Protein AF-A0A848NI52-F1 (afdb_monomer_lite)

Sequence (76 aa):
MKKTLFVTALFAALSGVAHAETSVTLYGLIDTGIGFQRIKGNDGYKESKVGMSNGLSSGSRWGLRGAEDLGDGLSA

Radius of gyration: 29.13 Å; chains: 1; bounding box: 49×23×84 Å

InterPro domains:
  IPR023614 Porin d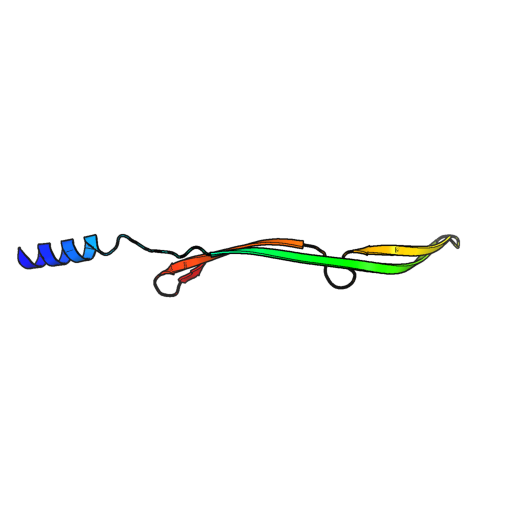omain superfamily [G3DSA:2.40.160.10] (11-76)
  IPR033900 Porin domain, Gram-negative type [PF13609] (8-75)

Foldseek 3Di:
DVVVVVVVVVVVVVVPDPPFVKDKDKDWDWFKDWDKDWDADPPGDIDIDIDMDTQPPHHTDIDIDIWTDPDPPDID

pLDDT: mean 84.89, std 11.92, range [56.09, 97.19]

Secondary structure (DSSP, 8-state):
-HHHHHHHHHHHHHTT------EEEEEEE--EEEEEEEEE-GGG-EEEEEEEEE-SSS--EEEEEEE-EEETTEE-

Structure (mmCIF, N/CA/C/O backbone):
data_AF-A0A848NI52-F1
#
_entry.id   AF-A0A848NI52-F1
#
loop_
_atom_site.group_PDB
_atom_site.id
_atom_site.type_symbol
_atom_site.label_atom_id
_atom_site.label_alt_id
_atom_site.label_comp_id
_atom_site.label_asym_id
_atom_site.label_entity_id
_atom_site.label_seq_id
_atom_site.pdbx_PDB_ins_code
_atom_site.Cartn_x
_atom_site.Cartn_y
_atom_site.Cartn_z
_atom_site.occupancy
_atom_site.B_iso_or_equiv
_atom_site.auth_seq_id
_atom_site.auth_comp_id
_atom_site.auth_asym_id
_atom_site.auth_atom_id
_atom_site.pdbx_PDB_model_num
ATOM 1 N N . MET A 1 1 ? -32.516 3.510 48.132 1.00 56.38 1 MET A N 1
ATOM 2 C CA . MET A 1 1 ? -31.277 4.309 47.990 1.00 56.38 1 MET A CA 1
ATOM 3 C C . MET A 1 1 ? -30.019 3.443 48.047 1.00 56.38 1 MET A C 1
ATOM 5 O O . MET A 1 1 ? -29.308 3.399 47.058 1.00 56.38 1 MET A O 1
ATOM 9 N N . LYS A 1 2 ? -29.769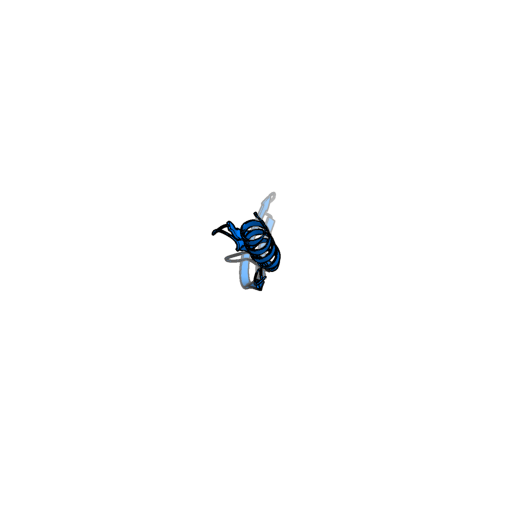 2.678 49.124 1.00 60.53 2 LYS A N 1
ATOM 10 C CA . LYS A 1 2 ? -28.563 1.821 49.239 1.00 60.53 2 LYS A CA 1
ATOM 11 C C . LYS A 1 2 ? -28.451 0.755 48.133 1.00 60.53 2 LYS A C 1
ATOM 13 O O . LYS A 1 2 ? -27.389 0.564 47.565 1.00 60.53 2 LYS A O 1
ATOM 18 N N . LYS A 1 3 ? -29.573 0.109 47.785 1.00 67.06 3 LYS A N 1
ATOM 19 C CA . LYS A 1 3 ? -29.644 -0.911 46.720 1.00 67.06 3 LYS A CA 1
ATOM 20 C C . LYS A 1 3 ? -29.337 -0.345 45.328 1.00 67.06 3 LYS A C 1
ATOM 22 O O . LYS A 1 3 ? -28.703 -1.013 44.529 1.00 67.06 3 LYS A O 1
ATOM 27 N N . THR A 1 4 ? -29.750 0.894 45.069 1.00 76.31 4 THR A N 1
ATOM 28 C CA . THR A 1 4 ? -29.513 1.587 43.797 1.00 76.31 4 THR A CA 1
ATOM 29 C C . THR A 1 4 ? -28.025 1.890 43.607 1.00 76.31 4 THR A C 1
ATOM 31 O O . THR A 1 4 ? -27.492 1.637 42.538 1.00 76.31 4 THR A O 1
ATOM 34 N N . LEU A 1 5 ? -27.338 2.319 44.674 1.00 77.38 5 LEU A N 1
ATOM 35 C CA . LEU A 1 5 ? -25.888 2.559 44.676 1.00 77.38 5 LEU A CA 1
ATOM 36 C C . LEU A 1 5 ? -25.070 1.303 44.346 1.00 77.38 5 LEU A C 1
ATOM 38 O O . LEU A 1 5 ? -24.123 1.382 43.571 1.00 77.38 5 LEU A O 1
ATOM 42 N N . PHE A 1 6 ? -25.452 0.143 44.890 1.00 80.00 6 PHE A N 1
ATOM 43 C CA . PHE A 1 6 ? -24.769 -1.119 44.588 1.00 80.00 6 PHE A CA 1
ATOM 44 C C . PHE A 1 6 ? -24.934 -1.548 43.127 1.00 80.00 6 PHE A C 1
ATOM 46 O O . PHE A 1 6 ? -23.977 -2.020 42.523 1.00 80.00 6 PHE A O 1
ATOM 53 N N . VAL A 1 7 ? -26.121 -1.352 42.547 1.00 81.75 7 VAL A N 1
ATOM 54 C CA . VAL A 1 7 ? -26.377 -1.676 41.136 1.00 81.75 7 VAL A CA 1
ATOM 55 C C . VAL A 1 7 ? -25.548 -0.777 40.218 1.00 81.75 7 VAL A C 1
ATOM 57 O O . VAL A 1 7 ? -24.901 -1.274 39.303 1.00 81.75 7 VAL A O 1
ATOM 60 N N . THR A 1 8 ? -25.489 0.528 40.493 1.00 79.31 8 THR A N 1
ATOM 61 C CA . THR A 1 8 ? -24.674 1.463 39.701 1.00 79.31 8 THR A CA 1
ATOM 62 C C . THR A 1 8 ? -23.177 1.156 39.803 1.00 79.31 8 THR A C 1
ATOM 64 O O . THR A 1 8 ? -22.483 1.183 38.791 1.00 79.31 8 THR A O 1
ATOM 67 N N . ALA A 1 9 ? -22.681 0.805 40.994 1.00 79.75 9 ALA A N 1
ATOM 68 C CA . ALA A 1 9 ? -21.285 0.409 41.187 1.00 79.75 9 ALA A CA 1
ATOM 69 C C . ALA A 1 9 ? -20.933 -0.889 40.439 1.00 79.75 9 ALA A C 1
ATOM 71 O O . ALA A 1 9 ? -19.846 -0.996 39.878 1.00 79.75 9 ALA A O 1
ATOM 72 N N . LEU A 1 10 ? -21.859 -1.852 40.386 1.00 78.94 10 LEU A N 1
ATOM 73 C CA . LEU A 1 10 ? -21.667 -3.100 39.648 1.00 78.94 10 LEU A CA 1
ATOM 74 C C . LEU A 1 10 ? -21.605 -2.863 38.131 1.00 78.94 10 LEU A C 1
ATOM 76 O O . LEU A 1 10 ? -20.728 -3.409 37.471 1.00 78.94 10 LEU A O 1
ATOM 80 N N . PHE A 1 11 ? -22.478 -2.013 37.584 1.00 75.06 11 PHE A N 1
ATOM 81 C CA . PHE A 1 11 ? -22.435 -1.661 36.159 1.00 75.06 11 PHE A CA 1
ATOM 82 C C . PHE A 1 11 ? -21.173 -0.872 35.779 1.00 75.06 11 PHE A C 1
ATOM 84 O O . PHE A 1 11 ? -20.600 -1.128 34.725 1.00 75.06 11 PHE A O 1
ATOM 91 N N . ALA A 1 12 ? -20.693 0.023 36.648 1.00 75.44 12 ALA A N 1
ATOM 92 C CA . ALA A 1 12 ? -19.441 0.753 36.430 1.00 75.44 12 ALA A CA 1
ATOM 93 C C . ALA A 1 12 ? -18.189 -0.143 36.519 1.00 75.44 12 ALA A C 1
ATOM 95 O O . ALA A 1 12 ? -17.176 0.142 35.889 1.00 75.44 12 ALA A O 1
ATOM 96 N N . ALA A 1 13 ? -18.240 -1.239 37.282 1.00 70.50 13 ALA A N 1
ATOM 97 C CA . ALA A 1 13 ? -17.143 -2.205 37.351 1.00 70.50 13 ALA A CA 1
ATOM 98 C C . ALA A 1 13 ? -17.052 -3.098 36.097 1.00 70.50 13 ALA A C 1
ATOM 100 O O . ALA A 1 13 ? -15.990 -3.642 35.808 1.00 70.50 13 ALA A O 1
ATOM 101 N N . LEU A 1 14 ? -18.152 -3.243 35.349 1.00 67.50 14 LEU A N 1
ATOM 102 C CA . LEU A 1 14 ? -18.232 -4.063 34.134 1.00 67.50 14 LEU A CA 1
ATOM 103 C C . LEU A 1 14 ? -17.896 -3.285 32.851 1.00 67.50 14 LEU A C 1
ATOM 105 O O . LEU A 1 14 ? -17.660 -3.898 31.816 1.00 67.50 14 LEU A O 1
ATOM 109 N N . SER A 1 15 ? -17.830 -1.951 32.899 1.00 64.56 15 SER A N 1
ATOM 110 C CA . SER A 1 15 ? -17.585 -1.095 31.726 1.00 64.56 15 SER A CA 1
ATOM 111 C C . SER A 1 15 ? -16.107 -0.963 31.320 1.00 64.56 15 SER A C 1
ATOM 113 O O . SER A 1 15 ? -15.771 -0.087 30.531 1.00 64.56 15 SER A O 1
ATOM 115 N N . GLY A 1 16 ? -15.203 -1.761 31.899 1.00 60.88 16 GLY A N 1
ATOM 116 C CA . GLY A 1 16 ? -13.761 -1.477 31.896 1.00 60.88 16 GLY A CA 1
ATOM 117 C C . GLY A 1 16 ? -12.874 -2.317 30.977 1.00 60.88 16 GLY A C 1
ATOM 118 O O . GLY A 1 16 ? -11.662 -2.133 31.020 1.00 60.88 16 GLY A O 1
ATOM 119 N N . VAL A 1 17 ? -13.410 -3.243 30.179 1.00 56.97 17 VAL A N 1
ATOM 120 C CA . VAL A 1 17 ? -12.566 -4.120 29.346 1.00 56.97 17 VAL A CA 1
ATOM 121 C C . VAL A 1 17 ? -13.144 -4.234 27.941 1.00 56.97 17 VAL A C 1
ATOM 123 O O . VAL A 1 17 ? -13.765 -5.227 27.572 1.00 56.97 17 VAL A O 1
ATOM 126 N N . ALA A 1 18 ? -12.956 -3.181 27.143 1.00 59.38 18 ALA A N 1
ATOM 127 C CA . ALA A 1 18 ? -13.034 -3.312 25.696 1.00 59.38 18 ALA A CA 1
ATOM 128 C C . ALA A 1 18 ? -11.868 -4.212 25.262 1.00 59.38 18 ALA A C 1
ATOM 130 O O . ALA A 1 18 ? -10.730 -3.767 25.120 1.00 59.38 18 ALA A O 1
ATOM 131 N N . HIS A 1 19 ? -12.133 -5.511 25.138 1.00 56.09 19 HIS A N 1
ATOM 132 C CA . HIS A 1 19 ? -11.229 -6.450 24.488 1.00 56.09 19 HIS A CA 1
ATOM 133 C C . HIS A 1 19 ? -11.323 -6.223 22.978 1.00 56.09 19 HIS A C 1
ATOM 135 O O . HIS A 1 19 ? -11.923 -7.022 22.267 1.00 56.09 19 HIS A O 1
ATOM 141 N N . ALA A 1 20 ? -10.776 -5.111 22.490 1.00 58.03 20 ALA A N 1
ATOM 142 C CA . ALA A 1 20 ? -10.555 -4.951 21.065 1.00 58.03 20 ALA A CA 1
ATOM 143 C C . ALA A 1 20 ? -9.528 -6.016 20.656 1.00 58.03 20 ALA A C 1
ATOM 145 O O . ALA A 1 20 ? -8.347 -5.916 20.995 1.00 58.03 20 ALA A O 1
ATOM 146 N N . GLU A 1 21 ? -9.969 -7.092 20.005 1.00 62.16 21 GLU A N 1
ATOM 147 C CA . GLU A 1 21 ? -9.059 -8.072 19.413 1.00 62.16 21 GLU A CA 1
ATOM 148 C C . GLU A 1 21 ? -8.372 -7.400 18.218 1.00 62.16 21 GLU A C 1
ATOM 150 O O . GLU A 1 21 ? -8.846 -7.446 17.084 1.00 62.16 21 GLU A O 1
ATOM 155 N N . THR A 1 22 ? -7.276 -6.688 18.485 1.00 66.38 22 THR A N 1
ATOM 156 C CA . THR A 1 22 ? -6.511 -5.997 17.449 1.00 66.38 22 THR A CA 1
ATOM 157 C C . THR A 1 22 ? -5.866 -7.036 16.539 1.00 66.38 22 THR A C 1
ATOM 159 O O . THR A 1 22 ? -4.903 -7.706 16.922 1.00 66.38 22 THR A O 1
ATOM 162 N N . SER A 1 23 ? -6.366 -7.165 15.310 1.00 79.38 23 SER A N 1
ATOM 163 C CA . SER A 1 23 ? -5.733 -8.013 14.300 1.00 79.38 23 SER A CA 1
ATOM 164 C C . SER A 1 23 ? -4.837 -7.155 13.411 1.00 79.38 23 SER A C 1
ATOM 166 O O . SER A 1 23 ? -5.282 -6.192 12.789 1.00 79.38 23 SER A O 1
ATOM 168 N N . VAL A 1 24 ? -3.545 -7.483 13.360 1.00 91.50 24 VAL A N 1
ATOM 169 C CA . VAL A 1 24 ? -2.597 -6.869 12.424 1.00 91.50 24 VAL A CA 1
ATOM 170 C C . VAL A 1 24 ? -2.170 -7.925 11.422 1.00 91.50 24 VAL A C 1
ATOM 172 O O . VAL A 1 24 ? -1.563 -8.934 11.771 1.00 91.50 24 VAL A O 1
ATOM 175 N N . THR A 1 25 ? -2.476 -7.679 10.155 1.00 93.38 25 THR A N 1
ATOM 176 C CA . THR A 1 25 ? -2.092 -8.542 9.042 1.00 93.38 25 THR A CA 1
ATOM 177 C C . THR A 1 25 ? -0.900 -7.942 8.310 1.00 93.38 25 THR A C 1
ATOM 179 O O . THR A 1 25 ? -0.992 -6.841 7.764 1.00 93.38 25 THR A O 1
ATOM 182 N N . LEU A 1 26 ? 0.206 -8.682 8.241 1.00 95.44 26 LEU A N 1
ATOM 183 C CA . LEU A 1 26 ? 1.269 -8.418 7.275 1.00 95.44 26 LEU A CA 1
ATOM 184 C C . LEU A 1 26 ? 0.829 -8.929 5.903 1.00 95.44 26 LEU A C 1
ATOM 186 O O . LEU A 1 26 ? 0.487 -10.101 5.755 1.00 95.44 26 LEU A O 1
ATOM 190 N N . TYR A 1 27 ? 0.848 -8.056 4.900 1.00 95.06 27 TYR A N 1
ATOM 191 C CA . TYR A 1 27 ? 0.457 -8.395 3.536 1.00 95.06 27 TYR A CA 1
ATOM 192 C C . TYR A 1 27 ? 1.462 -7.863 2.517 1.00 95.06 27 TYR A C 1
ATOM 194 O O . TYR A 1 27 ? 2.224 -6.932 2.778 1.00 95.06 27 TYR A O 1
ATOM 202 N N . GLY A 1 28 ? 1.441 -8.440 1.319 1.00 95.81 28 GLY A N 1
ATOM 203 C CA . GLY A 1 28 ? 2.242 -7.956 0.208 1.00 95.81 28 GLY A CA 1
ATOM 204 C C . GLY A 1 28 ? 1.957 -8.677 -1.100 1.00 95.81 28 GLY A C 1
ATOM 205 O O . GLY A 1 28 ? 1.262 -9.690 -1.138 1.00 95.81 28 GLY A O 1
ATOM 206 N N . LEU A 1 29 ? 2.497 -8.111 -2.173 1.00 95.75 29 LEU A N 1
ATOM 207 C CA . LEU A 1 29 ? 2.471 -8.639 -3.528 1.00 95.75 29 LEU A CA 1
ATOM 208 C C . LEU A 1 29 ? 3.845 -8.414 -4.156 1.00 95.75 29 LEU A C 1
ATOM 210 O O . LEU A 1 29 ? 4.390 -7.310 -4.094 1.00 95.75 29 LEU A O 1
ATOM 214 N N . ILE A 1 30 ? 4.378 -9.458 -4.779 1.00 94.81 30 ILE A N 1
ATOM 215 C CA . ILE A 1 30 ? 5.587 -9.391 -5.592 1.00 94.81 30 ILE A CA 1
ATOM 216 C C . ILE A 1 30 ? 5.158 -9.590 -7.042 1.00 94.81 30 ILE A C 1
ATOM 218 O O . ILE A 1 30 ? 4.628 -10.640 -7.393 1.00 94.81 30 ILE A O 1
ATOM 222 N N . ASP A 1 31 ? 5.391 -8.576 -7.868 1.00 95.38 31 ASP A N 1
ATOM 223 C CA . ASP A 1 31 ? 5.204 -8.628 -9.315 1.00 95.38 31 ASP A CA 1
ATOM 224 C C . ASP A 1 31 ? 6.569 -8.479 -9.979 1.00 95.38 31 ASP A C 1
ATOM 226 O O . ASP A 1 31 ? 7.217 -7.427 -9.912 1.00 95.38 31 ASP A O 1
ATOM 230 N N . THR A 1 32 ? 7.004 -9.569 -10.597 1.00 94.38 32 THR A N 1
ATOM 231 C CA . THR A 1 32 ? 8.223 -9.636 -11.385 1.00 94.38 32 THR A CA 1
ATOM 232 C C . THR A 1 32 ? 8.008 -10.566 -12.573 1.00 94.38 32 THR A C 1
ATOM 234 O O . THR A 1 32 ? 7.278 -11.555 -12.484 1.00 94.38 32 THR A O 1
ATOM 237 N N . GLY A 1 33 ? 8.645 -10.256 -13.695 1.00 93.19 33 GLY A N 1
ATOM 238 C CA . GLY A 1 33 ? 8.580 -11.061 -14.906 1.00 93.19 33 GLY A CA 1
ATOM 239 C C . GLY A 1 33 ? 9.649 -10.656 -15.911 1.00 93.19 33 GLY A C 1
ATOM 240 O O . GLY A 1 33 ? 10.427 -9.732 -15.681 1.00 93.19 33 GLY A O 1
ATOM 241 N N . ILE A 1 34 ? 9.697 -11.349 -17.046 1.00 94.25 34 ILE A N 1
ATOM 242 C CA . ILE A 1 34 ? 10.578 -10.993 -18.163 1.00 94.25 34 ILE A CA 1
ATOM 243 C C . ILE A 1 34 ? 9.789 -10.154 -19.165 1.00 94.25 34 ILE A C 1
ATOM 245 O O . ILE A 1 34 ? 8.735 -10.572 -19.641 1.00 94.25 34 ILE A O 1
ATOM 249 N N . GLY A 1 35 ? 10.309 -8.973 -19.490 1.00 92.50 35 GLY A N 1
ATOM 250 C CA . GLY A 1 35 ? 9.702 -8.039 -20.430 1.00 92.50 35 GLY A CA 1
ATOM 251 C C . GLY A 1 35 ? 10.578 -7.790 -21.652 1.00 92.50 35 GLY A C 1
ATOM 252 O O . GLY A 1 35 ? 11.808 -7.842 -21.585 1.00 92.50 35 GLY A O 1
ATOM 253 N N . PHE A 1 36 ? 9.925 -7.465 -22.766 1.00 93.12 36 PHE A N 1
ATOM 254 C CA . PHE A 1 36 ? 10.562 -6.925 -23.961 1.00 93.12 36 PHE A CA 1
A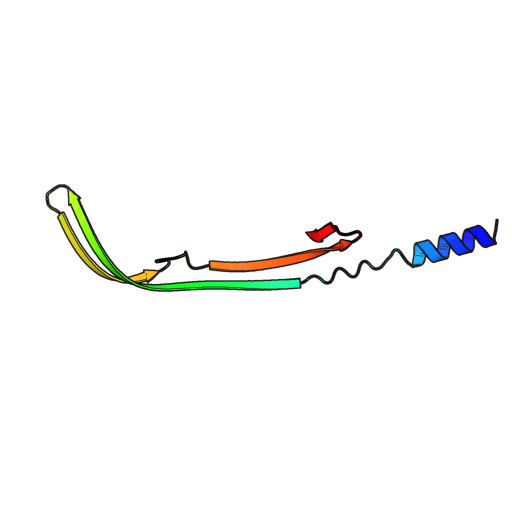TOM 255 C C . PHE A 1 36 ? 10.083 -5.492 -24.194 1.00 93.12 36 PHE A C 1
ATOM 257 O O . PHE A 1 36 ? 8.880 -5.244 -24.262 1.00 93.12 36 PHE A O 1
ATOM 264 N N . GLN A 1 37 ? 11.013 -4.552 -24.355 1.00 92.00 37 GLN A N 1
ATOM 265 C CA . GLN A 1 37 ? 10.699 -3.145 -24.596 1.00 92.00 37 GLN A CA 1
ATOM 266 C C . GLN A 1 37 ? 11.473 -2.622 -25.806 1.00 92.00 37 GLN A C 1
ATOM 268 O O . GLN A 1 37 ? 12.665 -2.884 -25.958 1.00 92.00 37 GLN A O 1
ATOM 273 N N . ARG A 1 38 ? 10.797 -1.833 -26.646 1.00 94.06 38 ARG A N 1
ATOM 274 C CA . ARG A 1 38 ? 11.401 -1.043 -27.727 1.00 94.06 38 ARG A CA 1
ATOM 275 C C . ARG A 1 38 ? 11.238 0.439 -27.420 1.00 94.06 38 ARG A C 1
ATOM 277 O O . ARG A 1 38 ? 10.132 0.874 -27.113 1.00 94.06 38 ARG A O 1
ATOM 284 N N . ILE A 1 39 ? 12.321 1.199 -27.527 1.00 92.06 39 ILE A N 1
ATOM 285 C CA . ILE A 1 39 ? 12.344 2.652 -27.329 1.00 92.06 39 ILE A CA 1
ATOM 286 C C . ILE A 1 39 ? 12.678 3.309 -28.669 1.00 92.06 39 ILE A C 1
ATOM 288 O O . ILE A 1 39 ? 13.564 2.850 -29.392 1.00 92.06 39 ILE A O 1
ATOM 292 N N . LYS A 1 40 ? 11.953 4.378 -29.004 1.00 94.56 40 LYS A N 1
ATOM 293 C CA . LYS A 1 40 ? 12.268 5.276 -30.119 1.00 94.56 40 LYS A CA 1
ATOM 294 C C . LYS A 1 40 ? 12.404 6.690 -29.565 1.00 94.56 40 LYS A C 1
ATOM 296 O O . LYS A 1 40 ? 11.497 7.143 -28.872 1.00 94.56 40 LYS A O 1
ATOM 301 N N . GLY A 1 41 ? 13.525 7.343 -29.848 1.00 90.62 41 GLY A N 1
ATOM 302 C CA . GLY A 1 41 ? 13.788 8.735 -29.481 1.00 90.62 41 GLY A CA 1
ATOM 303 C C . GLY A 1 41 ? 13.845 9.647 -30.707 1.00 90.62 41 GLY A C 1
ATOM 304 O O . GLY A 1 41 ? 13.636 9.199 -31.839 1.00 90.62 41 GLY A O 1
ATOM 305 N N . ASN A 1 42 ? 14.154 10.923 -30.477 1.00 92.25 42 ASN A N 1
ATOM 306 C CA . ASN A 1 42 ? 14.448 11.870 -31.552 1.00 92.25 42 ASN A CA 1
ATOM 307 C C . ASN A 1 42 ? 15.754 11.490 -32.281 1.00 92.25 42 ASN A C 1
ATOM 309 O O . ASN A 1 42 ? 16.504 10.622 -31.831 1.00 92.25 42 ASN A O 1
ATOM 313 N N . ASP A 1 43 ? 15.982 12.092 -33.450 1.00 91.31 43 ASP A N 1
ATOM 314 C CA . ASP A 1 43 ? 17.187 11.905 -34.279 1.00 91.31 43 ASP A CA 1
ATOM 315 C C . ASP A 1 43 ? 17.451 10.455 -34.719 1.00 91.31 43 ASP A C 1
ATOM 317 O O . 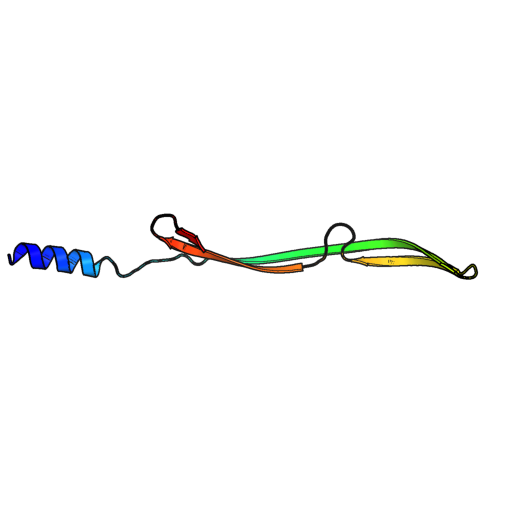ASP A 1 43 ? 18.577 10.035 -34.969 1.00 91.31 43 ASP A O 1
ATOM 321 N N . GLY A 1 44 ? 16.383 9.662 -34.835 1.00 91.06 44 GLY A N 1
ATOM 322 C CA . GLY A 1 44 ? 16.467 8.280 -35.304 1.00 91.06 44 GLY A CA 1
ATOM 323 C C . GLY A 1 44 ? 16.960 7.284 -34.253 1.00 91.06 44 GLY A C 1
ATOM 324 O O . GLY A 1 44 ? 17.164 6.118 -34.603 1.00 91.06 44 GLY A O 1
ATOM 325 N N . TYR A 1 45 ? 17.092 7.695 -32.984 1.00 93.38 45 TYR A N 1
ATOM 326 C CA . TYR A 1 45 ? 17.464 6.802 -31.887 1.00 93.38 45 TYR A CA 1
ATOM 327 C C . TYR A 1 45 ? 16.474 5.638 -31.750 1.00 93.38 45 TYR A C 1
ATOM 329 O O . TYR A 1 45 ? 15.257 5.836 -31.648 1.00 93.38 45 TYR A O 1
ATOM 337 N N . LYS A 1 46 ? 16.999 4.409 -31.737 1.00 95.56 46 LYS A N 1
ATOM 338 C CA . LYS A 1 46 ? 16.225 3.174 -31.579 1.00 95.56 46 LYS A CA 1
ATOM 339 C C . LYS A 1 46 ? 16.980 2.201 -30.690 1.00 95.56 46 LYS A C 1
ATOM 341 O O . LYS A 1 46 ? 18.139 1.898 -30.951 1.00 95.56 46 LYS A O 1
ATOM 346 N N . GLU A 1 47 ? 16.282 1.649 -29.709 1.00 94.50 47 GLU A N 1
ATOM 347 C CA . GLU A 1 47 ? 16.829 0.649 -28.796 1.00 94.50 47 GLU A CA 1
ATOM 348 C C . GLU A 1 47 ? 15.792 -0.444 -28.520 1.00 94.50 47 GLU A C 1
ATOM 350 O O . GLU A 1 47 ? 14.578 -0.209 -28.567 1.00 94.50 47 GLU A O 1
ATOM 355 N N . SER A 1 48 ? 16.260 -1.653 -28.220 1.00 94.50 48 SER A N 1
ATOM 356 C CA . SER A 1 48 ? 15.419 -2.725 -27.694 1.00 94.50 48 SER A CA 1
ATOM 357 C C . SER A 1 48 ? 16.114 -3.458 -26.560 1.00 94.50 48 SER A C 1
ATOM 359 O O . SER A 1 48 ? 17.294 -3.779 -26.685 1.00 94.50 48 SER A O 1
ATOM 361 N N . LYS A 1 49 ? 15.362 -3.793 -25.510 1.00 92.88 49 LYS A N 1
ATOM 362 C CA . LYS A 1 49 ? 15.849 -4.559 -24.359 1.00 92.88 49 LYS A CA 1
ATOM 363 C C . LYS A 1 49 ? 14.932 -5.738 -24.038 1.00 92.88 49 LYS A C 1
ATOM 365 O O . LYS A 1 49 ? 13.709 -5.612 -24.114 1.00 92.88 49 LYS A O 1
ATOM 370 N N . VAL A 1 50 ? 15.541 -6.856 -23.648 1.00 95.12 50 VAL A N 1
ATOM 371 C CA . VAL A 1 50 ? 14.905 -7.967 -22.923 1.00 95.12 50 VAL A CA 1
ATOM 372 C C . VAL A 1 50 ? 15.507 -7.990 -21.529 1.00 95.12 50 VAL A C 1
ATOM 374 O O . VAL A 1 50 ? 16.725 -7.900 -21.391 1.00 95.12 50 VAL A O 1
ATOM 377 N N . GLY A 1 51 ? 14.679 -8.130 -20.502 1.00 93.88 51 GLY A N 1
ATOM 378 C CA . GLY A 1 51 ? 15.189 -8.288 -19.147 1.00 93.88 51 GLY A CA 1
ATOM 379 C C . GLY A 1 51 ? 14.093 -8.460 -18.114 1.00 93.88 51 GLY A C 1
ATOM 380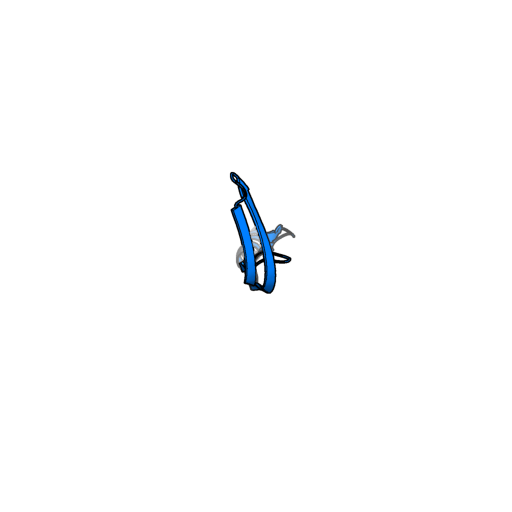 O O . GLY A 1 51 ? 12.904 -8.388 -18.428 1.00 93.88 51 GLY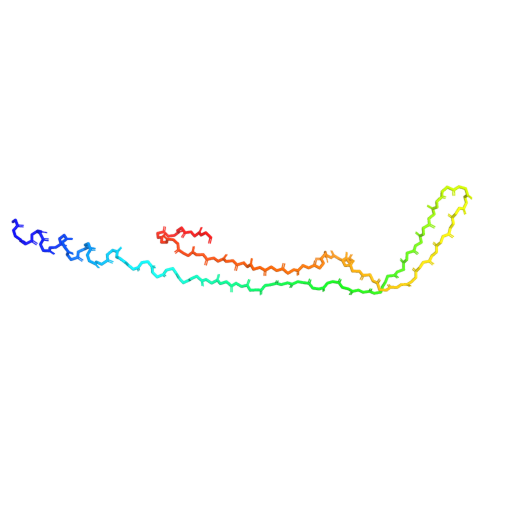 A O 1
ATOM 381 N N . MET A 1 52 ? 14.516 -8.681 -16.873 1.00 93.38 52 MET A N 1
ATOM 382 C CA . MET A 1 52 ? 13.607 -8.702 -15.736 1.00 93.38 52 MET A CA 1
ATOM 383 C C . MET A 1 52 ? 13.000 -7.314 -15.524 1.00 93.38 52 MET A C 1
ATOM 385 O O . MET A 1 52 ? 13.682 -6.291 -15.616 1.00 93.38 52 MET A O 1
ATOM 389 N N . SER A 1 53 ? 11.704 -7.290 -15.258 1.00 90.56 53 SER A N 1
ATOM 390 C CA . SER A 1 53 ? 10.920 -6.092 -15.017 1.00 90.56 53 SER A CA 1
ATOM 391 C C . SER A 1 53 ? 9.942 -6.360 -13.880 1.00 90.56 53 SER A C 1
ATOM 393 O O . SER A 1 53 ? 9.475 -7.485 -13.710 1.00 90.56 53 SER A O 1
ATOM 395 N N . ASN A 1 54 ? 9.656 -5.327 -13.093 1.00 91.75 54 ASN A N 1
ATOM 396 C CA . ASN A 1 54 ? 8.753 -5.403 -11.952 1.00 91.75 54 ASN A CA 1
ATOM 397 C C . ASN A 1 54 ? 7.506 -4.569 -12.223 1.00 91.75 54 ASN A C 1
ATOM 399 O O . ASN A 1 54 ? 7.575 -3.566 -12.935 1.00 91.75 54 ASN A O 1
ATOM 403 N N . GLY A 1 55 ? 6.395 -4.938 -11.590 1.00 90.06 55 GLY A N 1
ATOM 404 C CA . GLY A 1 55 ? 5.155 -4.172 -11.681 1.00 90.06 55 GLY A CA 1
ATOM 405 C C . GLY A 1 55 ? 4.522 -4.195 -13.071 1.00 90.06 55 GLY A C 1
ATOM 406 O O . GLY A 1 55 ? 3.970 -3.183 -13.500 1.00 90.06 55 GLY A O 1
ATOM 407 N N . LEU A 1 56 ? 4.628 -5.323 -13.778 1.00 86.25 56 LEU A N 1
ATOM 408 C CA . LEU A 1 56 ? 4.089 -5.493 -15.131 1.00 86.25 56 LEU A CA 1
ATOM 409 C C . LEU A 1 56 ? 2.552 -5.480 -15.135 1.00 86.25 56 LEU A C 1
ATOM 411 O O . LEU A 1 56 ? 1.948 -4.969 -16.077 1.00 86.25 56 LEU A O 1
ATOM 415 N N . SER A 1 57 ? 1.925 -6.020 -14.088 1.00 87.62 57 SER A N 1
ATOM 416 C CA . SER A 1 57 ? 0.472 -6.016 -13.890 1.00 87.62 57 SER A CA 1
ATOM 417 C C . SER A 1 57 ? 0.053 -5.132 -12.716 1.00 87.62 57 SER A C 1
ATOM 419 O O . SER A 1 57 ? -0.970 -4.452 -12.786 1.00 87.62 57 SER A O 1
ATOM 421 N N . SER A 1 58 ? 0.800 -5.155 -11.617 1.00 87.56 58 SER A N 1
ATOM 422 C CA . SER A 1 58 ? 0.543 -4.365 -10.415 1.00 87.56 58 SER A CA 1
ATOM 423 C C . SER A 1 58 ? 1.859 -4.115 -9.690 1.00 87.56 58 SER A C 1
ATOM 425 O O . SER A 1 58 ? 2.648 -5.029 -9.519 1.00 87.56 58 SER A O 1
ATOM 427 N N . GLY A 1 59 ? 2.119 -2.895 -9.220 1.00 92.88 59 GLY A N 1
ATOM 428 C CA . GLY A 1 59 ? 3.366 -2.604 -8.505 1.00 92.88 59 GLY A CA 1
ATOM 429 C C . GLY A 1 59 ? 3.580 -3.501 -7.275 1.00 92.88 59 GLY A C 1
ATOM 430 O O . GLY A 1 59 ? 2.656 -3.693 -6.474 1.00 92.88 59 GLY A O 1
ATOM 431 N N . SER A 1 60 ? 4.807 -4.011 -7.114 1.00 95.44 60 SER A N 1
ATOM 432 C CA . SER A 1 60 ? 5.238 -4.737 -5.914 1.00 95.44 60 SER A CA 1
ATOM 433 C C . SER A 1 60 ? 5.088 -3.866 -4.669 1.00 95.44 60 SER A C 1
ATOM 435 O O . SER A 1 60 ? 5.456 -2.691 -4.677 1.00 95.44 60 SER A O 1
ATOM 437 N N . ARG A 1 61 ? 4.553 -4.440 -3.591 1.00 95.50 61 ARG A N 1
ATOM 438 C CA . ARG A 1 61 ? 4.258 -3.723 -2.344 1.00 95.50 61 ARG A CA 1
ATOM 439 C C . ARG A 1 61 ? 4.208 -4.668 -1.157 1.00 95.50 61 ARG A C 1
ATOM 441 O O . ARG A 1 61 ? 3.895 -5.843 -1.310 1.00 95.50 61 ARG A O 1
ATOM 448 N N . TRP A 1 62 ? 4.436 -4.127 0.027 1.00 96.88 62 TRP A N 1
ATOM 449 C CA . TRP A 1 62 ? 4.150 -4.786 1.293 1.00 96.88 62 TRP A CA 1
ATOM 450 C C . TRP A 1 62 ? 3.595 -3.753 2.270 1.00 96.88 62 TRP A C 1
ATOM 452 O O . TRP A 1 62 ? 3.784 -2.550 2.081 1.00 96.88 62 TRP A O 1
ATOM 462 N N . GLY A 1 63 ? 2.897 -4.216 3.294 1.00 97.19 63 GLY A N 1
ATOM 463 C CA . GLY A 1 63 ? 2.371 -3.342 4.325 1.00 97.19 63 GLY A CA 1
ATOM 464 C C . GLY A 1 63 ? 1.765 -4.112 5.482 1.00 97.19 63 GLY A C 1
ATOM 465 O O . GLY A 1 63 ? 1.643 -5.336 5.459 1.00 97.19 63 GLY A O 1
ATOM 466 N N . LEU A 1 64 ? 1.370 -3.357 6.496 1.00 96.25 64 LEU A N 1
ATOM 467 C CA . LEU A 1 64 ? 0.590 -3.845 7.621 1.00 96.25 64 LEU A CA 1
ATOM 468 C C . LEU A 1 64 ? -0.828 -3.297 7.479 1.00 96.25 64 LEU A C 1
ATOM 470 O O . LEU A 1 64 ? -1.012 -2.131 7.126 1.00 96.25 64 LEU A O 1
ATOM 474 N N . ARG A 1 65 ? -1.829 -4.135 7.732 1.00 93.25 65 ARG A N 1
ATOM 475 C CA . ARG A 1 65 ? -3.228 -3.726 7.838 1.00 93.25 65 ARG A CA 1
ATOM 476 C C . ARG A 1 65 ? -3.719 -4.092 9.228 1.00 93.25 65 ARG A C 1
ATOM 478 O O . ARG A 1 65 ? -3.747 -5.272 9.559 1.00 93.25 65 ARG A O 1
ATOM 485 N N . GLY A 1 66 ? -4.065 -3.084 10.017 1.00 90.25 66 GLY A N 1
ATOM 486 C CA . GLY A 1 66 ? -4.754 -3.261 11.290 1.00 90.25 66 GLY A CA 1
ATOM 487 C C . GLY A 1 66 ? -6.268 -3.238 11.104 1.00 90.25 66 GLY A C 1
ATOM 488 O O . GLY A 1 66 ? -6.755 -2.672 10.123 1.00 90.25 66 GLY A O 1
ATOM 489 N N . ALA A 1 67 ? -6.975 -3.860 12.038 1.00 88.88 67 ALA A N 1
ATOM 490 C CA . ALA A 1 67 ? -8.365 -3.564 12.342 1.00 88.88 67 ALA A CA 1
ATOM 491 C C . ALA A 1 67 ? -8.555 -3.636 13.863 1.00 88.88 67 ALA A C 1
ATOM 493 O O . ALA A 1 67 ? -8.074 -4.580 14.503 1.00 88.88 67 ALA A O 1
ATOM 494 N N . GLU A 1 68 ? -9.237 -2.645 14.420 1.00 86.56 68 GLU A N 1
ATOM 495 C CA . GLU A 1 68 ? -9.585 -2.548 15.833 1.00 86.56 68 GLU A CA 1
ATOM 496 C C . GLU A 1 68 ? -11.108 -2.429 15.977 1.00 86.56 68 GLU A C 1
ATOM 498 O O . GLU A 1 68 ? -11.727 -1.544 15.385 1.00 86.56 68 GLU A O 1
ATOM 503 N N . ASP A 1 69 ? -11.717 -3.328 16.755 1.00 86.75 69 ASP A N 1
ATOM 504 C CA . ASP A 1 69 ? -13.116 -3.193 17.171 1.00 86.75 69 ASP A CA 1
ATOM 505 C C . ASP A 1 69 ? -13.206 -2.183 18.321 1.00 86.75 69 ASP A C 1
ATOM 507 O O . ASP A 1 69 ? -12.642 -2.398 19.394 1.00 86.75 69 ASP A O 1
ATOM 511 N N . LEU A 1 70 ? -13.912 -1.078 18.089 1.00 84.94 70 LEU A N 1
ATOM 512 C CA . LEU A 1 70 ? -14.093 0.002 19.058 1.00 84.94 70 LEU A CA 1
ATOM 513 C C . LEU A 1 70 ? -15.394 -0.150 19.869 1.00 84.94 70 LEU A C 1
ATOM 515 O O . LEU A 1 70 ? -15.693 0.708 20.703 1.00 84.94 70 LEU A O 1
ATOM 519 N N . GLY A 1 71 ? -16.151 -1.232 19.652 1.00 82.88 71 GLY A N 1
ATOM 520 C CA . GLY A 1 71 ? -17.428 -1.512 20.303 1.00 82.88 71 GLY A CA 1
ATOM 521 C C . GLY A 1 71 ? -18.632 -0.929 19.560 1.00 82.88 71 GLY A C 1
ATOM 522 O O . GLY A 1 71 ? -18.499 -0.120 18.645 1.00 82.88 71 GLY A O 1
ATOM 523 N N . ASP A 1 72 ? -19.836 -1.370 19.936 1.00 84.75 72 ASP A N 1
ATOM 524 C CA . ASP A 1 72 ? -21.122 -0.900 19.385 1.00 84.75 72 ASP A CA 1
ATOM 525 C C . ASP A 1 72 ? -21.214 -0.908 17.839 1.00 84.75 72 ASP A C 1
ATOM 527 O O . ASP A 1 72 ? -21.972 -0.149 17.234 1.00 84.75 72 ASP A O 1
ATOM 531 N N . GLY A 1 73 ? -20.457 -1.796 17.184 1.00 86.19 73 GLY A N 1
ATOM 532 C CA . GLY A 1 73 ? -20.401 -1.917 15.723 1.00 86.19 73 GLY A CA 1
ATOM 533 C C . GLY A 1 73 ? -19.479 -0.909 15.025 1.00 86.19 73 GLY A C 1
ATOM 534 O O . GLY A 1 73 ? -19.513 -0.821 13.796 1.00 86.19 73 GLY A O 1
ATOM 535 N N . LEU A 1 74 ? -18.670 -0.153 15.772 1.00 86.38 74 LEU A N 1
ATOM 536 C CA . LEU A 1 74 ? -17.653 0.760 15.250 1.00 86.38 74 LEU A CA 1
ATOM 537 C C . LEU A 1 74 ? -16.296 0.050 15.127 1.00 86.38 74 LEU A C 1
ATOM 539 O O . LEU A 1 74 ? -15.885 -0.683 16.021 1.00 86.38 74 LEU A O 1
ATOM 543 N N . SER A 1 75 ? -15.557 0.297 14.045 1.00 85.81 75 SER A N 1
ATOM 544 C CA . SER A 1 75 ? -14.201 -0.242 13.870 1.00 85.81 75 SER A CA 1
ATOM 545 C C . SER A 1 75 ? -13.279 0.762 13.177 1.00 85.81 75 SER A C 1
ATOM 547 O O . SER A 1 75 ? -13.758 1.589 12.392 1.00 85.81 75 SER A O 1
ATOM 549 N N . ALA A 1 76 ? -11.976 0.677 13.459 1.00 81.44 76 ALA A N 1
ATOM 550 C CA . ALA A 1 76 ? -10.909 1.499 12.871 1.00 81.44 76 ALA A CA 1
ATOM 551 C C . ALA A 1 76 ? -9.794 0.651 12.243 1.00 81.44 76 ALA A C 1
ATOM 553 O O . ALA A 1 76 ? -9.588 -0.497 12.695 1.00 81.44 76 ALA A O 1
#

Organism: NCBI:txid72557